Protein AF-A0A523UDJ1-F1 (afdb_monomer_lite)

Structure (mmCIF, N/CA/C/O backbone):
data_AF-A0A523UDJ1-F1
#
_entry.id   AF-A0A523UDJ1-F1
#
loop_
_atom_site.group_PDB
_atom_site.id
_atom_site.type_symbol
_atom_site.label_atom_id
_atom_site.label_alt_id
_atom_site.label_comp_id
_atom_site.label_asym_id
_atom_site.label_entity_id
_atom_site.label_seq_id
_atom_site.pdbx_PDB_ins_code
_atom_site.Cartn_x
_atom_site.Cartn_y
_atom_site.Cartn_z
_atom_site.occupancy
_atom_site.B_iso_or_equiv
_atom_site.auth_seq_id
_atom_site.auth_comp_id
_atom_site.auth_asym_id
_atom_site.auth_atom_id
_atom_site.pdbx_PDB_model_num
ATOM 1 N N . MET A 1 1 ? -15.756 -45.223 -28.160 1.00 50.38 1 MET A N 1
ATOM 2 C CA . MET A 1 1 ? -14.890 -44.182 -27.563 1.00 50.38 1 MET A CA 1
ATOM 3 C C . MET A 1 1 ? -14.590 -43.172 -28.661 1.00 50.38 1 MET A C 1
ATOM 5 O O . MET A 1 1 ? -13.762 -43.447 -29.519 1.00 50.38 1 MET A O 1
ATOM 9 N N . ASN A 1 2 ? -15.413 -42.123 -28.740 1.00 40.81 2 ASN A N 1
ATOM 10 C CA . ASN A 1 2 ? -15.597 -41.301 -29.941 1.00 40.81 2 ASN A CA 1
ATOM 11 C C . ASN A 1 2 ? -14.700 -40.053 -29.910 1.00 40.81 2 ASN A C 1
ATOM 13 O O . ASN A 1 2 ? -14.498 -39.463 -28.846 1.00 40.81 2 ASN A O 1
ATOM 17 N N . ARG A 1 3 ? -14.141 -39.663 -31.064 1.00 55.62 3 ARG A N 1
ATOM 18 C CA . ARG A 1 3 ? -13.168 -38.554 -31.199 1.00 55.62 3 ARG A CA 1
ATOM 19 C C . ARG A 1 3 ? -13.739 -37.195 -30.771 1.00 55.62 3 ARG A C 1
ATOM 21 O O . ARG A 1 3 ? -13.001 -36.312 -30.356 1.00 55.62 3 ARG A O 1
ATOM 28 N N . ASP A 1 4 ? -15.052 -37.076 -30.786 1.00 57.84 4 ASP A N 1
ATOM 29 C CA . ASP A 1 4 ? -15.882 -35.959 -30.340 1.00 57.84 4 ASP A CA 1
ATOM 30 C C . ASP A 1 4 ? -15.853 -35.758 -28.811 1.00 57.84 4 ASP A C 1
ATOM 32 O O . ASP A 1 4 ? -15.901 -34.623 -28.341 1.00 57.84 4 ASP A O 1
ATOM 36 N N . MET A 1 5 ? -15.620 -36.817 -28.026 1.00 54.72 5 MET A N 1
ATOM 37 C CA . MET A 1 5 ? -15.400 -36.703 -26.576 1.00 54.72 5 MET A CA 1
ATOM 38 C C . MET A 1 5 ? -13.991 -36.179 -26.247 1.00 54.72 5 MET A C 1
ATOM 40 O O . MET A 1 5 ? -13.791 -35.488 -25.250 1.00 54.72 5 MET A O 1
ATOM 44 N N . VAL A 1 6 ? -13.013 -36.471 -27.113 1.00 56.53 6 VAL A N 1
ATOM 45 C CA . VAL A 1 6 ? -11.637 -35.957 -26.995 1.00 56.53 6 VAL A CA 1
ATOM 46 C C . VAL A 1 6 ? -11.574 -34.486 -27.423 1.00 56.53 6 VAL A C 1
ATOM 48 O O . VAL A 1 6 ? -10.877 -33.697 -26.793 1.00 56.53 6 VAL A O 1
ATOM 51 N N . LEU A 1 7 ? -12.355 -34.090 -28.434 1.00 54.72 7 LEU A N 1
ATOM 52 C CA . LEU A 1 7 ? -12.451 -32.698 -28.888 1.00 54.72 7 LEU A CA 1
ATOM 53 C C . LEU A 1 7 ? -13.121 -31.789 -27.840 1.00 54.72 7 LEU A C 1
ATOM 55 O O . LEU A 1 7 ? -12.592 -30.716 -27.557 1.00 54.72 7 LEU A O 1
ATOM 59 N N . GLY A 1 8 ? -14.185 -32.251 -27.170 1.00 53.84 8 GLY A N 1
ATOM 60 C CA . GLY A 1 8 ? -14.832 -31.495 -26.086 1.00 53.84 8 GLY A CA 1
ATOM 61 C C . GLY A 1 8 ? -13.962 -31.315 -24.830 1.00 53.84 8 GLY A C 1
ATOM 62 O O . GLY A 1 8 ? -14.025 -30.279 -24.168 1.00 53.84 8 GLY A O 1
ATOM 63 N N . ALA A 1 9 ? -13.087 -32.280 -24.523 1.00 53.69 9 ALA A N 1
ATOM 64 C CA . ALA A 1 9 ? -12.154 -32.188 -23.395 1.00 53.69 9 ALA A CA 1
ATOM 65 C C . ALA A 1 9 ? -10.977 -31.224 -23.657 1.00 53.69 9 ALA A C 1
ATOM 67 O O . ALA A 1 9 ? -10.463 -30.605 -22.723 1.00 53.69 9 ALA A O 1
ATOM 68 N N . ILE A 1 10 ? -10.573 -31.053 -24.922 1.00 49.75 10 ILE A N 1
ATOM 69 C CA . ILE A 1 10 ? -9.529 -30.093 -25.322 1.00 49.75 10 ILE A CA 1
ATOM 70 C C . ILE A 1 10 ? -10.072 -28.650 -25.318 1.00 49.75 10 ILE A C 1
ATOM 72 O O . ILE A 1 10 ? -9.315 -27.705 -25.088 1.00 49.75 10 ILE A O 1
ATOM 76 N N . GLU A 1 11 ? -11.382 -28.464 -25.493 1.00 55.44 11 GLU A N 1
ATOM 77 C CA . GLU A 1 11 ? -12.009 -27.139 -25.566 1.00 55.44 11 GLU A CA 1
ATOM 78 C C . GLU A 1 11 ? -12.268 -26.513 -24.182 1.00 55.44 11 GLU A C 1
ATOM 80 O O . GLU A 1 11 ? -12.042 -25.318 -23.987 1.00 55.44 11 GLU A O 1
ATOM 85 N N . HIS A 1 12 ? -12.599 -27.321 -23.167 1.00 47.41 12 HIS A N 1
ATOM 86 C CA . HIS A 1 12 ? -12.853 -26.832 -21.802 1.00 47.41 12 HIS A CA 1
ATOM 87 C C . HIS A 1 12 ? -11.565 -26.440 -21.031 1.00 47.41 12 HIS A C 1
ATOM 89 O O . HIS A 1 12 ? -11.627 -25.739 -20.017 1.00 47.41 12 HIS A O 1
ATOM 95 N N . SER A 1 13 ? -10.379 -26.847 -21.508 1.00 50.31 13 SER A N 1
ATOM 96 C CA . SER A 1 13 ? -9.079 -26.516 -20.891 1.00 50.31 13 SER A CA 1
ATOM 97 C C . SER A 1 13 ? -8.329 -25.360 -21.575 1.00 50.31 13 SER A C 1
ATOM 99 O O . SER A 1 13 ? -7.255 -24.960 -21.125 1.00 50.31 13 SER A O 1
ATOM 101 N N . ARG A 1 14 ? -8.897 -24.712 -22.604 1.00 46.03 14 ARG A N 1
ATOM 102 C CA . ARG A 1 14 ? -8.384 -23.410 -23.075 1.00 46.03 14 ARG A CA 1
ATOM 103 C C . ARG A 1 14 ? -8.972 -22.281 -22.240 1.00 46.03 14 ARG A C 1
ATOM 105 O O . ARG A 1 14 ? -9.750 -21.450 -22.704 1.00 46.03 14 ARG A O 1
ATOM 112 N N . GLY A 1 15 ? -8.566 -22.270 -20.972 1.00 46.69 15 GLY A N 1
ATOM 113 C CA . GLY A 1 15 ? -8.800 -21.178 -20.044 1.00 46.69 15 GLY A CA 1
ATOM 114 C C . GLY A 1 15 ? -8.501 -19.838 -20.710 1.00 46.69 15 GLY A C 1
ATOM 115 O O . GLY A 1 15 ? -7.394 -19.612 -21.195 1.00 46.69 15 GLY A O 1
ATOM 116 N N . LYS A 1 16 ? -9.541 -18.997 -20.756 1.00 42.59 16 LYS A N 1
ATOM 117 C CA . LYS A 1 16 ? -9.554 -17.558 -21.052 1.00 42.59 16 LYS A CA 1
ATOM 118 C C . LYS A 1 16 ? -8.147 -16.992 -21.232 1.00 42.59 16 LYS A C 1
ATOM 120 O O . LYS A 1 16 ? -7.433 -16.746 -20.258 1.00 42.59 16 LYS A O 1
ATOM 125 N N . SER A 1 17 ? -7.768 -16.844 -22.497 1.00 44.66 17 SER A N 1
ATOM 126 C CA . SER A 1 17 ? -6.455 -16.371 -22.910 1.00 44.66 17 SER A CA 1
ATOM 127 C C . SER A 1 17 ? -6.075 -15.093 -22.160 1.00 44.66 17 SER A C 1
ATOM 129 O O . SER A 1 17 ? -6.897 -14.202 -21.931 1.00 44.66 17 SER A O 1
ATOM 131 N N . THR A 1 18 ? -4.799 -14.994 -21.800 1.00 45.44 18 THR A N 1
ATOM 132 C CA . THR A 1 18 ? -4.155 -13.823 -21.190 1.00 45.44 18 THR A CA 1
ATOM 133 C C . THR A 1 18 ? -4.549 -12.503 -21.873 1.00 45.44 18 THR A C 1
ATOM 135 O O . THR A 1 18 ? -4.604 -11.469 -21.216 1.00 45.44 18 THR A O 1
ATOM 138 N N . LEU A 1 19 ? -4.901 -12.557 -23.163 1.00 44.62 19 LEU A N 1
ATOM 139 C CA . LEU A 1 19 ? -5.376 -11.448 -23.990 1.00 44.62 19 LEU A CA 1
ATOM 140 C C . LEU A 1 19 ? -6.731 -10.868 -23.552 1.00 44.62 19 LEU A C 1
ATOM 142 O O . LEU A 1 19 ? -6.893 -9.651 -23.555 1.00 44.62 19 LEU A O 1
ATOM 146 N N . GLN A 1 20 ? -7.695 -11.693 -23.130 1.00 52.69 20 GLN A N 1
ATOM 147 C CA . GLN A 1 20 ? -9.034 -11.199 -22.777 1.00 52.69 20 GLN A CA 1
ATOM 148 C C . GLN A 1 20 ? -9.026 -10.452 -21.433 1.00 52.69 20 GLN A C 1
ATOM 150 O O . GLN A 1 20 ? -9.640 -9.398 -21.300 1.00 52.69 20 GLN A O 1
ATOM 155 N N . ARG A 1 21 ? -8.235 -10.930 -20.461 1.00 52.22 21 ARG A N 1
ATOM 156 C CA . ARG A 1 21 ? -8.000 -10.220 -19.187 1.00 52.22 21 ARG A CA 1
ATOM 157 C C . ARG A 1 21 ? -7.158 -8.950 -19.359 1.00 52.22 21 ARG A C 1
ATOM 159 O O . ARG A 1 21 ? -7.283 -8.030 -18.556 1.00 52.22 21 ARG A O 1
ATOM 166 N N . PHE A 1 22 ? -6.316 -8.898 -20.393 1.00 45.31 22 PHE A N 1
ATOM 167 C CA . PHE A 1 22 ? -5.505 -7.726 -20.729 1.00 45.31 22 PHE A CA 1
ATOM 168 C C . PHE A 1 22 ? -6.356 -6.569 -21.275 1.00 45.31 22 PHE A C 1
ATOM 170 O O . PHE A 1 22 ? -6.101 -5.419 -20.928 1.00 45.31 22 PHE A O 1
ATOM 177 N N . MET A 1 23 ? -7.399 -6.874 -22.058 1.00 53.25 23 MET A N 1
ATOM 178 C CA . MET A 1 23 ? -8.323 -5.875 -22.621 1.00 53.25 23 MET A CA 1
ATOM 179 C C . MET A 1 23 ? -9.212 -5.198 -21.570 1.00 53.25 23 MET A C 1
ATOM 181 O O . MET A 1 23 ? -9.482 -4.008 -21.683 1.00 53.25 23 MET A O 1
ATOM 185 N N . GLU A 1 24 ? -9.645 -5.910 -20.527 1.00 48.00 24 GLU A N 1
ATOM 186 C CA . GLU A 1 24 ? -10.568 -5.333 -19.535 1.00 48.00 24 GLU A CA 1
ATOM 187 C C . GLU A 1 24 ? -9.871 -4.470 -18.473 1.00 48.00 24 GLU A C 1
ATOM 189 O O . GLU A 1 24 ? -10.494 -3.597 -17.872 1.00 48.00 24 GLU A O 1
ATOM 194 N N . SER A 1 25 ? -8.581 -4.695 -18.200 1.00 44.97 25 SER A N 1
ATOM 195 C CA . SER A 1 25 ? -7.822 -3.861 -17.256 1.00 44.97 25 SER A CA 1
ATOM 196 C C . SER A 1 25 ? -6.304 -4.082 -17.368 1.00 44.97 25 SER A C 1
ATOM 198 O O . SER A 1 25 ? -5.732 -4.821 -16.556 1.00 44.97 25 SER A O 1
ATOM 200 N N . PRO A 1 26 ? -5.598 -3.402 -18.296 1.00 37.97 26 PRO A N 1
ATOM 201 C CA . PRO A 1 26 ? -4.146 -3.566 -18.457 1.00 37.97 26 PRO A CA 1
ATOM 202 C C . PRO A 1 26 ? -3.386 -3.281 -17.148 1.00 37.97 26 PRO A C 1
ATOM 204 O O . PRO A 1 26 ? -2.399 -3.937 -16.824 1.00 37.97 26 PRO A O 1
ATOM 207 N N . LEU A 1 27 ? -3.919 -2.378 -16.320 1.00 43.75 27 LEU A N 1
ATOM 208 C CA . LEU A 1 27 ? -3.339 -1.954 -15.045 1.00 43.75 27 LEU A CA 1
ATOM 209 C C . LEU A 1 27 ? -3.367 -3.024 -13.936 1.00 43.75 27 LEU A C 1
ATOM 211 O O . LEU A 1 27 ? -2.507 -3.002 -13.058 1.00 43.75 27 LEU A O 1
ATOM 215 N N . ARG A 1 28 ? -4.323 -3.968 -13.937 1.00 47.44 28 ARG A N 1
ATOM 216 C CA . ARG A 1 28 ? -4.393 -5.015 -12.891 1.00 47.44 28 ARG A CA 1
ATOM 217 C C . ARG A 1 28 ? -3.426 -6.163 -13.161 1.00 47.44 28 ARG A C 1
ATOM 219 O O . ARG A 1 28 ? -2.853 -6.705 -12.223 1.00 47.44 28 ARG A O 1
ATOM 226 N N . VAL A 1 29 ? -3.213 -6.487 -14.435 1.00 47.50 29 VAL A N 1
ATOM 227 C CA . VAL A 1 29 ? -2.317 -7.565 -14.880 1.00 47.50 29 VAL A CA 1
ATOM 228 C C . VAL A 1 29 ? -0.845 -7.201 -14.648 1.00 47.50 29 VAL A C 1
ATOM 230 O O . VAL A 1 29 ? -0.055 -8.053 -14.244 1.00 47.50 29 VAL A O 1
ATOM 233 N N . ILE A 1 30 ? -0.500 -5.923 -14.825 1.00 51.50 30 ILE A N 1
ATOM 234 C CA . ILE A 1 30 ? 0.827 -5.360 -14.530 1.00 51.50 30 ILE A CA 1
ATOM 235 C C . ILE A 1 30 ? 1.168 -5.463 -13.030 1.00 51.50 30 ILE A C 1
ATOM 237 O O . ILE A 1 30 ? 2.311 -5.734 -12.674 1.00 51.50 30 ILE A O 1
ATOM 241 N N . ARG A 1 31 ? 0.169 -5.311 -12.151 1.00 53.25 31 ARG A N 1
ATOM 242 C CA . ARG A 1 31 ? 0.327 -5.286 -10.687 1.00 53.25 31 ARG A CA 1
ATOM 243 C C . ARG A 1 31 ? 0.592 -6.656 -10.050 1.00 53.25 31 ARG A C 1
ATOM 245 O O . ARG A 1 31 ? 1.169 -6.728 -8.974 1.00 53.25 31 ARG A O 1
ATOM 252 N N . GLU A 1 32 ? 0.146 -7.741 -10.676 1.00 55.97 32 GLU A N 1
ATOM 253 C CA . GLU A 1 32 ? 0.115 -9.071 -10.043 1.00 55.97 32 GLU A CA 1
ATOM 254 C C . GLU A 1 32 ? 1.250 -9.993 -10.522 1.00 55.97 32 GLU A C 1
ATOM 256 O O . GLU A 1 32 ? 1.571 -10.992 -9.879 1.00 55.97 32 GLU A O 1
ATOM 261 N N . LYS A 1 33 ? 1.884 -9.671 -11.658 1.00 56.31 33 LYS A N 1
ATOM 262 C CA . LYS A 1 33 ? 2.842 -10.555 -12.334 1.00 56.31 33 LYS A CA 1
ATOM 263 C C . LYS A 1 33 ? 4.075 -9.786 -12.810 1.00 56.31 33 LYS A C 1
ATOM 265 O O . LYS A 1 33 ? 4.115 -9.272 -13.924 1.00 56.31 33 LYS A O 1
ATOM 270 N N . ARG A 1 34 ? 5.132 -9.812 -11.989 1.00 54.50 34 ARG A N 1
ATOM 271 C CA . ARG A 1 34 ? 6.463 -9.228 -12.271 1.00 54.50 34 ARG A CA 1
ATOM 272 C C . ARG A 1 34 ? 7.052 -9.660 -13.629 1.00 54.50 34 ARG A C 1
ATOM 274 O O . ARG A 1 34 ? 7.784 -8.900 -14.251 1.00 54.50 34 ARG A O 1
ATOM 281 N N . TYR A 1 35 ? 6.677 -10.845 -14.132 1.00 57.25 35 TYR A N 1
ATOM 282 C CA . TYR A 1 35 ? 7.098 -11.344 -15.451 1.00 57.25 35 TYR A CA 1
ATOM 283 C C . TYR A 1 35 ? 6.441 -10.614 -16.638 1.00 57.25 35 TYR A C 1
ATOM 285 O O . TYR A 1 35 ? 7.039 -10.529 -17.705 1.00 57.25 35 TYR A O 1
ATOM 293 N N . LEU A 1 36 ? 5.224 -10.082 -16.477 1.00 57.56 36 LEU A N 1
ATOM 294 C CA . LEU A 1 36 ? 4.497 -9.369 -17.535 1.00 57.56 36 LEU A CA 1
ATOM 295 C C . LEU A 1 36 ? 5.043 -7.955 -17.743 1.00 57.56 36 LEU A C 1
ATOM 297 O O . LEU A 1 36 ? 5.138 -7.510 -18.882 1.00 57.56 36 LEU A O 1
ATOM 301 N N . LEU A 1 37 ? 5.472 -7.294 -16.662 1.00 61.69 37 LEU A N 1
ATOM 302 C CA . LEU A 1 37 ? 6.233 -6.041 -16.722 1.00 61.69 37 LEU A CA 1
ATOM 303 C C . LEU A 1 37 ? 7.498 -6.203 -17.569 1.00 61.69 37 LEU A C 1
ATOM 305 O O . LEU A 1 37 ? 7.771 -5.371 -18.432 1.00 61.69 37 LEU A O 1
ATOM 309 N N . TYR A 1 38 ? 8.210 -7.314 -17.369 1.00 65.06 38 TYR A N 1
ATOM 310 C CA . TYR A 1 38 ? 9.408 -7.656 -18.135 1.00 65.06 38 TYR A CA 1
ATOM 311 C C . TYR A 1 38 ? 9.104 -7.945 -19.612 1.00 65.06 38 TYR A C 1
ATOM 313 O O . TYR A 1 38 ? 9.882 -7.591 -20.489 1.00 65.06 38 TYR A O 1
ATOM 321 N N . LEU A 1 39 ? 7.957 -8.566 -19.905 1.00 62.22 39 LEU A N 1
ATOM 322 C CA . LEU A 1 39 ? 7.533 -8.892 -21.270 1.00 62.22 39 LEU A CA 1
ATOM 323 C C . LEU A 1 39 ? 7.139 -7.633 -22.059 1.00 62.22 39 LEU A C 1
ATOM 325 O O . LEU A 1 39 ? 7.528 -7.485 -23.215 1.00 62.22 39 LEU A O 1
ATOM 329 N N . ILE A 1 40 ? 6.424 -6.698 -21.423 1.00 67.25 40 ILE A N 1
ATOM 330 C CA . ILE A 1 40 ? 6.021 -5.426 -22.040 1.00 67.25 40 ILE A CA 1
ATOM 331 C C . ILE A 1 40 ? 7.245 -4.529 -22.255 1.00 67.25 40 ILE A C 1
ATOM 333 O O . ILE A 1 40 ? 7.426 -4.018 -23.365 1.00 67.25 40 ILE A O 1
ATOM 337 N N . SER A 1 41 ? 8.122 -4.391 -21.249 1.00 64.44 41 SER A N 1
ATOM 338 C CA . SER A 1 41 ? 9.356 -3.612 -21.405 1.00 64.44 41 SER A CA 1
ATOM 339 C C . SER A 1 41 ? 10.254 -4.208 -22.491 1.00 64.44 41 SER A C 1
ATOM 341 O O . SER A 1 41 ? 10.743 -3.459 -23.336 1.00 64.44 41 SER A O 1
ATOM 343 N N . ALA A 1 42 ? 10.376 -5.540 -22.562 1.00 68.62 42 ALA A N 1
ATOM 344 C CA . ALA A 1 42 ? 11.122 -6.231 -23.611 1.00 68.62 42 ALA A CA 1
ATOM 345 C C . ALA A 1 42 ? 10.544 -5.973 -25.011 1.00 68.62 42 ALA A C 1
ATOM 347 O O . ALA A 1 42 ? 11.301 -5.674 -25.932 1.00 68.62 42 ALA A O 1
ATOM 348 N N . THR A 1 43 ? 9.216 -6.008 -25.188 1.00 68.06 43 THR A N 1
ATOM 349 C CA . THR A 1 43 ? 8.600 -5.680 -26.489 1.00 68.06 43 THR A CA 1
ATOM 350 C C . THR A 1 43 ? 8.803 -4.217 -26.885 1.00 68.06 43 THR A C 1
ATOM 352 O O . THR A 1 43 ? 9.125 -3.945 -28.042 1.00 68.06 43 THR A O 1
ATOM 355 N N . SER A 1 44 ? 8.704 -3.275 -25.938 1.00 70.12 44 SER A N 1
ATOM 356 C CA . SER A 1 44 ? 8.988 -1.860 -26.214 1.00 70.12 44 SER A CA 1
ATOM 357 C C . SER A 1 44 ? 10.467 -1.605 -26.512 1.00 70.12 44 SER A C 1
ATOM 359 O O . SER A 1 44 ? 10.785 -0.842 -27.421 1.00 70.12 44 SER A O 1
ATOM 361 N N . ALA A 1 45 ? 11.376 -2.291 -25.812 1.00 67.69 45 ALA A N 1
ATOM 362 C CA . ALA A 1 45 ? 12.812 -2.192 -26.041 1.00 67.69 45 ALA A CA 1
ATOM 363 C C . ALA A 1 45 ? 13.186 -2.756 -27.417 1.00 67.69 45 ALA A C 1
ATOM 365 O O . ALA A 1 45 ? 13.978 -2.148 -28.133 1.00 67.69 45 ALA A O 1
ATOM 366 N N . MET A 1 46 ? 12.561 -3.865 -27.824 1.00 70.69 46 MET A N 1
ATOM 367 C CA . MET A 1 46 ? 12.786 -4.482 -29.131 1.00 70.69 46 MET A CA 1
ATOM 368 C C . MET A 1 46 ? 12.262 -3.609 -30.282 1.00 70.69 46 MET A C 1
ATOM 370 O O . MET A 1 46 ? 12.934 -3.482 -31.305 1.00 70.69 46 MET A O 1
ATOM 374 N N . ALA A 1 47 ? 11.124 -2.931 -30.100 1.00 73.69 47 ALA A N 1
ATOM 375 C CA . ALA A 1 47 ? 10.609 -1.961 -31.069 1.00 73.69 47 ALA A CA 1
ATOM 376 C C . ALA A 1 47 ? 11.510 -0.715 -31.184 1.00 73.69 47 ALA A C 1
ATOM 378 O O . ALA A 1 47 ? 11.859 -0.308 -32.292 1.00 73.69 47 ALA A O 1
ATOM 379 N N . CYS A 1 48 ? 11.954 -0.144 -30.058 1.00 69.44 48 CYS A N 1
ATOM 380 C CA . CYS A 1 48 ? 12.896 0.982 -30.058 1.00 69.44 48 CYS A CA 1
ATOM 381 C C . CYS A 1 48 ? 14.254 0.614 -30.675 1.00 69.44 48 CYS A C 1
ATOM 383 O O . CYS A 1 48 ? 14.825 1.427 -31.400 1.00 69.44 48 CYS A O 1
ATOM 385 N N . ALA A 1 49 ? 14.755 -0.603 -30.438 1.00 68.00 49 ALA A N 1
ATOM 386 C CA . ALA A 1 49 ? 15.988 -1.100 -31.046 1.00 68.00 49 ALA A CA 1
ATOM 387 C C . ALA A 1 49 ? 15.872 -1.205 -32.575 1.00 68.00 49 ALA A C 1
ATOM 389 O O . ALA A 1 49 ? 16.780 -0.783 -33.288 1.00 68.00 49 ALA A O 1
ATOM 390 N N . ALA A 1 50 ? 14.743 -1.713 -33.082 1.00 72.00 50 ALA A N 1
ATOM 391 C CA . ALA A 1 50 ? 14.482 -1.806 -34.517 1.00 72.00 50 ALA A CA 1
ATOM 392 C C . ALA A 1 50 ? 14.411 -0.418 -35.178 1.00 72.00 50 ALA A C 1
ATOM 394 O O . ALA A 1 50 ? 14.991 -0.212 -36.241 1.00 72.00 50 ALA A O 1
ATOM 395 N N . VAL A 1 51 ? 13.767 0.556 -34.526 1.00 74.19 51 VAL A N 1
ATOM 396 C CA . VAL A 1 51 ? 13.704 1.946 -35.010 1.00 74.19 51 VAL A CA 1
ATOM 397 C C . VAL A 1 51 ? 15.089 2.602 -35.006 1.00 74.19 51 VAL A C 1
ATOM 399 O O . VAL A 1 51 ? 15.463 3.244 -35.983 1.00 74.19 51 VAL A O 1
ATOM 402 N N . ALA A 1 52 ? 15.887 2.398 -33.953 1.00 67.62 52 ALA A N 1
ATOM 403 C CA . ALA A 1 52 ? 17.257 2.906 -33.884 1.00 67.62 52 ALA A CA 1
ATOM 404 C C . ALA A 1 52 ? 18.155 2.293 -34.975 1.00 67.62 52 ALA A C 1
ATOM 406 O O . ALA A 1 52 ? 18.931 3.006 -35.606 1.00 67.62 52 ALA A O 1
ATOM 407 N N . PHE A 1 53 ? 17.999 0.996 -35.257 1.00 66.81 53 PHE A N 1
ATOM 408 C CA . PHE A 1 53 ? 18.693 0.325 -36.358 1.00 66.81 53 PHE A CA 1
ATOM 409 C C . PHE A 1 53 ? 18.330 0.930 -37.726 1.00 66.81 53 PHE A C 1
ATOM 411 O O . PHE A 1 53 ? 19.217 1.154 -38.547 1.00 66.81 53 PHE A O 1
ATOM 418 N N . TYR A 1 54 ? 17.057 1.285 -37.946 1.00 71.69 54 TYR A N 1
ATOM 419 C CA . TYR A 1 54 ? 16.598 1.968 -39.166 1.00 71.69 54 TYR A CA 1
ATOM 420 C C . TYR A 1 54 ? 17.152 3.397 -39.332 1.00 71.69 54 TYR A C 1
ATOM 422 O O . TYR A 1 54 ? 17.266 3.875 -40.458 1.00 71.69 54 TYR A O 1
ATOM 430 N N . LEU A 1 55 ? 17.509 4.078 -38.237 1.00 73.31 55 LEU A N 1
ATOM 431 C CA . LEU A 1 55 ? 18.041 5.450 -38.232 1.00 73.31 55 LEU A CA 1
ATOM 432 C C . LEU A 1 55 ? 19.569 5.539 -38.428 1.00 73.31 55 LEU A C 1
ATOM 434 O O . LEU A 1 55 ? 20.097 6.645 -38.520 1.00 73.31 55 LEU A O 1
ATOM 438 N N . GLY A 1 56 ? 20.289 4.412 -38.502 1.00 68.12 56 GLY A N 1
ATOM 439 C CA . GLY A 1 56 ? 21.729 4.398 -38.806 1.00 68.12 56 GLY A CA 1
ATOM 440 C C . GLY A 1 56 ? 22.639 4.914 -37.682 1.00 68.12 56 GLY A C 1
ATOM 441 O O . GLY A 1 56 ? 23.760 5.350 -37.942 1.00 68.12 56 GLY A O 1
ATOM 442 N N . VAL A 1 57 ? 22.179 4.883 -36.427 1.00 71.56 57 VAL A N 1
ATOM 443 C CA . VAL A 1 57 ? 22.996 5.252 -35.257 1.00 71.56 57 VAL A CA 1
ATOM 444 C C . VAL A 1 57 ? 24.140 4.256 -35.042 1.00 71.56 57 VAL A C 1
ATOM 446 O O . VAL A 1 57 ? 23.988 3.056 -35.261 1.00 71.56 57 VAL A O 1
ATOM 449 N N . ALA A 1 58 ? 25.288 4.749 -34.564 1.00 73.56 58 ALA A N 1
ATOM 450 C CA . ALA A 1 58 ? 26.449 3.912 -34.272 1.00 73.56 58 ALA A CA 1
ATOM 451 C C . ALA A 1 58 ? 26.077 2.734 -33.338 1.00 73.56 58 ALA A C 1
ATOM 453 O O . ALA A 1 58 ? 25.399 2.954 -32.327 1.00 73.56 58 ALA A O 1
ATOM 454 N N . PRO A 1 59 ? 26.554 1.502 -33.612 1.00 67.94 59 PRO A N 1
ATOM 455 C CA . PRO A 1 59 ? 26.121 0.297 -32.897 1.00 67.94 59 PRO A CA 1
ATOM 456 C C . PRO A 1 59 ? 26.395 0.347 -31.384 1.00 67.94 59 PRO A C 1
ATOM 458 O O . PRO A 1 59 ? 25.633 -0.220 -30.602 1.00 67.94 59 PRO A O 1
ATOM 461 N N . ALA A 1 60 ? 27.418 1.092 -30.951 1.00 68.00 60 ALA A N 1
ATOM 462 C CA . ALA A 1 60 ? 27.712 1.314 -29.534 1.00 68.00 60 ALA A CA 1
ATOM 463 C C . ALA A 1 60 ? 26.610 2.111 -28.800 1.00 68.00 60 ALA A C 1
ATOM 465 O O . ALA A 1 60 ? 26.263 1.786 -27.665 1.00 68.00 60 ALA A O 1
ATOM 466 N N . ASN A 1 61 ? 26.006 3.110 -29.453 1.00 68.44 61 ASN A N 1
ATOM 467 C CA . ASN A 1 61 ? 24.961 3.945 -28.849 1.00 68.44 61 ASN A CA 1
ATOM 468 C C . ASN A 1 61 ? 23.619 3.203 -28.765 1.00 68.44 61 ASN A C 1
ATOM 470 O O . ASN A 1 61 ? 22.851 3.420 -27.827 1.00 68.44 61 ASN A O 1
ATOM 474 N N . ILE A 1 62 ? 23.357 2.290 -29.706 1.00 68.88 62 ILE A N 1
ATOM 475 C CA . ILE A 1 62 ? 22.164 1.432 -29.697 1.00 68.88 62 ILE A CA 1
ATOM 476 C C . ILE A 1 62 ? 22.187 0.510 -28.470 1.00 68.88 62 ILE A C 1
ATOM 478 O O . ILE A 1 62 ? 21.182 0.403 -27.769 1.00 68.88 62 ILE A O 1
ATOM 482 N N . GLY A 1 63 ? 23.339 -0.098 -28.163 1.00 66.44 63 GLY A N 1
ATOM 483 C CA . GLY A 1 63 ? 23.484 -0.978 -26.999 1.00 66.44 63 GLY A CA 1
ATOM 484 C C . GLY A 1 63 ? 23.166 -0.277 -25.673 1.00 66.44 63 GLY A C 1
ATOM 485 O O . GLY A 1 63 ? 22.418 -0.810 -24.854 1.00 66.44 63 GLY A O 1
ATOM 486 N N . ILE A 1 64 ? 23.666 0.950 -25.490 1.00 69.81 64 ILE A N 1
ATOM 487 C CA . ILE A 1 64 ? 23.428 1.748 -24.275 1.00 69.81 64 ILE A CA 1
ATOM 488 C C . ILE A 1 64 ? 21.951 2.149 -24.158 1.00 69.81 64 ILE A C 1
ATOM 490 O O . ILE A 1 64 ? 21.360 2.026 -23.084 1.00 69.81 64 ILE A O 1
ATOM 494 N N . LEU A 1 65 ? 21.329 2.582 -25.260 1.00 66.12 65 LEU A N 1
ATOM 495 C CA . LEU A 1 65 ? 19.917 2.970 -25.267 1.00 66.12 65 LEU A CA 1
ATOM 496 C C . LEU A 1 65 ? 18.999 1.793 -24.932 1.00 66.12 65 LEU A C 1
ATOM 498 O O . LEU A 1 65 ? 18.123 1.941 -24.086 1.00 66.12 65 LEU A O 1
ATOM 502 N N . VAL A 1 66 ? 19.222 0.618 -25.529 1.00 67.44 66 VAL A N 1
ATOM 503 C CA . VAL A 1 66 ? 18.420 -0.590 -25.261 1.00 67.44 66 VAL A CA 1
ATOM 504 C C . VAL A 1 66 ? 18.550 -1.035 -23.806 1.00 67.44 66 VAL A C 1
ATOM 506 O O . VAL A 1 66 ? 17.552 -1.399 -23.179 1.00 67.44 66 VAL A O 1
ATOM 509 N N . PHE A 1 67 ? 19.756 -0.960 -23.243 1.00 68.19 67 PHE A N 1
ATOM 510 C CA . PHE A 1 67 ? 20.003 -1.304 -21.846 1.00 68.19 67 PHE A CA 1
ATOM 511 C C . PHE A 1 67 ? 19.238 -0.378 -20.885 1.00 68.19 67 PHE A C 1
ATOM 513 O O . PHE A 1 67 ? 18.523 -0.852 -19.999 1.00 68.19 67 PHE A O 1
ATOM 520 N N . ILE A 1 68 ? 19.303 0.939 -21.109 1.00 67.81 68 ILE A N 1
ATOM 521 C CA . ILE A 1 68 ? 18.578 1.938 -20.309 1.00 67.81 68 ILE A CA 1
ATOM 522 C C . ILE A 1 68 ? 17.060 1.749 -20.443 1.00 67.81 68 ILE A C 1
ATOM 524 O O . ILE A 1 68 ? 16.354 1.712 -19.434 1.00 67.81 68 ILE A O 1
ATOM 528 N N . LEU A 1 69 ? 16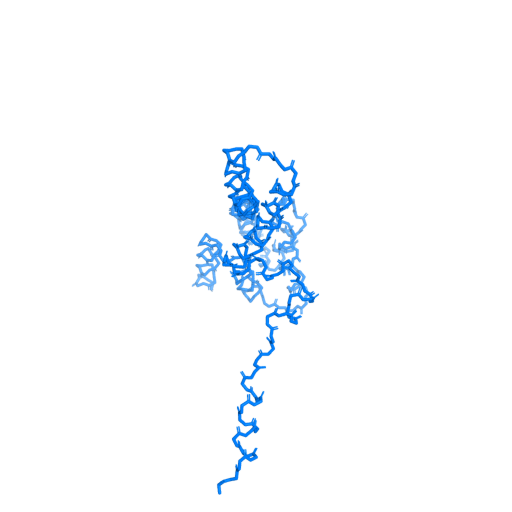.548 1.570 -21.665 1.00 66.06 69 LEU A N 1
ATOM 529 C CA . LEU A 1 69 ? 15.109 1.431 -21.920 1.00 66.06 69 LEU A CA 1
ATOM 530 C C . LEU A 1 69 ? 14.520 0.131 -21.357 1.00 66.06 69 LEU A C 1
ATOM 532 O O . LEU A 1 69 ? 13.335 0.084 -21.042 1.00 66.06 69 LEU A O 1
ATOM 536 N N . THR A 1 70 ? 15.334 -0.913 -21.204 1.00 65.38 70 THR A N 1
ATOM 537 C CA . THR A 1 70 ? 14.893 -2.188 -20.621 1.00 65.38 70 THR A CA 1
ATOM 538 C C . THR A 1 70 ? 14.801 -2.114 -19.095 1.00 65.38 70 THR A C 1
ATOM 540 O O . THR A 1 70 ? 13.904 -2.713 -18.505 1.00 65.38 70 THR A O 1
ATOM 543 N N . ILE A 1 71 ? 15.702 -1.369 -18.444 1.00 65.00 71 ILE A N 1
ATOM 544 C CA . ILE A 1 71 ? 15.849 -1.366 -16.978 1.00 65.00 71 ILE A CA 1
ATOM 545 C C . ILE A 1 71 ? 15.043 -0.248 -16.309 1.00 65.00 71 ILE A C 1
ATOM 547 O O . ILE A 1 71 ? 14.449 -0.464 -15.247 1.00 65.00 71 ILE A O 1
ATOM 551 N N . VAL A 1 72 ? 15.012 0.946 -16.910 1.00 67.31 72 VAL A N 1
ATOM 552 C CA . VAL A 1 72 ? 14.458 2.151 -16.272 1.00 67.31 72 VAL A CA 1
ATOM 553 C C . VAL A 1 72 ? 12.933 2.092 -16.089 1.00 67.31 72 VAL A C 1
ATOM 555 O O . VAL A 1 72 ? 12.486 2.309 -14.961 1.00 67.31 72 VAL A O 1
ATOM 558 N N . PRO A 1 73 ? 12.110 1.758 -17.105 1.00 66.56 73 PRO A N 1
ATOM 559 C CA . PRO A 1 73 ? 10.655 1.727 -16.946 1.00 66.56 73 PRO A CA 1
ATOM 560 C C . PRO A 1 73 ? 10.147 0.745 -15.871 1.00 66.56 73 PRO A C 1
ATOM 562 O O . PRO A 1 73 ? 9.348 1.170 -15.031 1.00 66.56 73 PRO A O 1
ATOM 565 N N . PRO A 1 74 ? 10.600 -0.530 -15.816 1.00 61.84 74 PRO A N 1
ATOM 566 C CA . PRO A 1 74 ? 10.135 -1.454 -14.783 1.00 61.84 74 PRO A CA 1
ATOM 567 C C . PRO A 1 74 ? 10.657 -1.082 -13.389 1.00 61.84 74 PRO A C 1
ATOM 569 O O . PRO A 1 74 ? 9.908 -1.195 -12.421 1.00 61.84 74 PRO A O 1
ATOM 572 N N . SER A 1 75 ? 11.889 -0.566 -13.278 1.00 60.59 75 SER A N 1
ATOM 573 C CA . SER A 1 75 ? 12.430 -0.107 -11.987 1.00 60.59 75 SER A CA 1
ATOM 574 C C . SER A 1 75 ? 11.656 1.082 -11.424 1.00 60.59 75 SER A C 1
ATOM 576 O O . SER A 1 75 ? 11.402 1.146 -10.223 1.00 60.59 75 SER A O 1
ATOM 578 N N . PHE A 1 76 ? 11.248 2.022 -12.279 1.00 61.47 76 PHE A N 1
ATOM 579 C CA . PHE A 1 76 ? 10.464 3.177 -11.851 1.00 61.47 76 PHE A CA 1
ATOM 580 C C . PHE A 1 76 ? 9.064 2.763 -11.384 1.00 61.47 76 PHE A C 1
ATOM 582 O O . PHE A 1 76 ? 8.592 3.245 -10.357 1.00 61.47 76 PHE A O 1
ATOM 589 N N . PHE A 1 77 ? 8.419 1.825 -12.081 1.00 60.38 77 PHE A N 1
ATOM 590 C CA . PHE A 1 77 ? 7.096 1.333 -11.697 1.00 60.38 77 PHE A CA 1
ATOM 591 C C . PHE A 1 77 ? 7.110 0.612 -10.335 1.00 60.38 77 PHE A C 1
ATOM 593 O O . PHE A 1 77 ? 6.326 0.967 -9.451 1.00 60.38 77 PHE A O 1
ATOM 600 N N . ASP A 1 78 ? 8.055 -0.313 -10.120 1.00 57.84 78 ASP A N 1
ATOM 601 C CA . ASP A 1 78 ? 8.233 -1.010 -8.831 1.00 57.84 78 ASP A CA 1
ATOM 602 C C . ASP A 1 78 ? 8.504 -0.012 -7.683 1.00 57.84 78 ASP A C 1
ATOM 604 O O . ASP A 1 78 ? 8.023 -0.183 -6.556 1.00 57.84 78 ASP A O 1
ATOM 608 N N . PHE A 1 79 ? 9.233 1.074 -7.963 1.00 57.94 79 PHE A N 1
ATOM 609 C CA . PHE A 1 79 ? 9.552 2.103 -6.974 1.00 57.94 79 PHE A CA 1
ATOM 610 C C . PHE A 1 79 ? 8.334 2.950 -6.566 1.00 57.94 79 PHE A C 1
ATOM 612 O O . PHE A 1 79 ? 8.202 3.317 -5.394 1.00 57.94 79 PHE A O 1
ATOM 619 N N . TYR A 1 80 ? 7.415 3.237 -7.494 1.00 61.00 80 TYR A N 1
ATOM 620 C CA . TYR A 1 80 ? 6.172 3.957 -7.187 1.00 61.00 80 TYR A CA 1
ATOM 621 C C . TYR A 1 80 ? 5.215 3.121 -6.338 1.00 61.00 80 TYR A C 1
ATOM 623 O O . TYR A 1 80 ? 4.660 3.635 -5.362 1.00 61.00 80 TYR A O 1
ATOM 631 N N . GLU A 1 81 ? 5.053 1.839 -6.671 1.00 62.66 81 GLU A N 1
ATOM 632 C CA . GLU A 1 81 ? 4.198 0.921 -5.910 1.00 62.66 81 GLU A CA 1
ATOM 633 C C . GLU A 1 81 ? 4.746 0.747 -4.483 1.00 62.66 81 GLU A C 1
ATOM 635 O O . GLU A 1 81 ? 4.015 0.914 -3.504 1.00 62.66 81 GLU A O 1
ATOM 640 N N . THR A 1 82 ? 6.063 0.539 -4.357 1.00 59.97 82 THR A N 1
ATOM 641 C CA . THR A 1 82 ? 6.742 0.413 -3.058 1.00 59.97 82 THR A CA 1
ATOM 642 C C . THR A 1 82 ? 6.568 1.674 -2.215 1.00 59.97 82 THR A C 1
ATOM 644 O O . THR A 1 82 ? 6.175 1.585 -1.055 1.00 59.97 82 THR A O 1
ATOM 647 N N . ARG A 1 83 ? 6.756 2.870 -2.794 1.00 61.94 83 ARG A N 1
ATOM 648 C CA . ARG A 1 83 ? 6.536 4.138 -2.074 1.00 61.94 83 ARG A CA 1
ATOM 649 C C . ARG A 1 83 ? 5.103 4.298 -1.580 1.00 61.94 83 ARG A C 1
ATOM 651 O O . ARG A 1 83 ? 4.898 4.854 -0.502 1.00 61.94 83 ARG A O 1
ATOM 658 N N . ARG A 1 84 ? 4.111 3.851 -2.352 1.00 67.94 84 ARG A N 1
ATOM 659 C CA . ARG A 1 84 ? 2.703 3.923 -1.946 1.00 67.94 84 ARG A CA 1
ATOM 660 C C . ARG A 1 84 ? 2.422 2.999 -0.762 1.00 67.94 84 ARG A C 1
ATOM 662 O O . ARG A 1 84 ? 1.759 3.421 0.180 1.00 67.94 84 ARG A O 1
ATOM 669 N N . ILE A 1 85 ? 2.956 1.780 -0.796 1.00 70.06 85 ILE A N 1
ATOM 670 C CA . ILE A 1 85 ? 2.801 0.789 0.275 1.00 70.06 85 ILE A CA 1
ATOM 671 C C . ILE A 1 85 ? 3.535 1.231 1.548 1.00 70.06 85 ILE A C 1
ATOM 673 O O . ILE A 1 85 ? 2.951 1.190 2.626 1.00 70.06 85 ILE A O 1
ATOM 677 N N . SER A 1 86 ? 4.759 1.752 1.441 1.00 68.88 86 SER A N 1
ATOM 678 C CA . SER A 1 86 ? 5.501 2.245 2.610 1.00 68.88 86 SER A CA 1
ATOM 679 C C . SER A 1 86 ? 4.817 3.434 3.292 1.00 68.88 86 SER A C 1
ATOM 681 O O . SER A 1 86 ? 4.866 3.552 4.512 1.00 68.88 86 SER A O 1
ATOM 683 N N . ARG A 1 87 ? 4.141 4.308 2.531 1.00 74.94 87 ARG A N 1
ATOM 684 C CA . ARG A 1 87 ? 3.336 5.398 3.114 1.00 74.94 87 ARG A CA 1
ATOM 685 C C . ARG A 1 87 ? 2.119 4.870 3.877 1.00 74.94 87 ARG A C 1
ATOM 687 O O . ARG A 1 87 ? 1.826 5.379 4.951 1.00 74.94 87 ARG A O 1
ATOM 694 N N . LEU A 1 88 ? 1.464 3.825 3.361 1.00 80.56 88 LEU A N 1
ATOM 695 C CA . LEU A 1 88 ? 0.366 3.143 4.057 1.00 80.56 88 LEU A CA 1
ATOM 696 C C . LEU A 1 88 ? 0.831 2.539 5.388 1.00 80.56 88 LEU A C 1
ATOM 698 O O . LEU A 1 88 ? 0.175 2.730 6.408 1.00 80.56 88 LEU A O 1
ATOM 702 N N . GLU A 1 89 ? 1.966 1.836 5.390 1.00 78.56 89 GLU A N 1
ATOM 703 C CA . GLU A 1 89 ? 2.521 1.229 6.608 1.00 78.56 89 GLU A CA 1
ATOM 704 C C . GLU A 1 89 ? 2.940 2.264 7.654 1.00 78.56 89 GLU A C 1
ATOM 706 O O . GLU A 1 89 ? 2.790 2.007 8.844 1.00 78.56 89 GLU A O 1
ATOM 711 N N . ALA A 1 90 ? 3.440 3.429 7.234 1.00 82.19 90 ALA A N 1
ATOM 712 C CA . ALA A 1 90 ? 3.851 4.488 8.154 1.00 82.19 90 ALA A CA 1
ATOM 713 C C . ALA A 1 90 ? 2.661 5.117 8.902 1.00 82.19 90 ALA A C 1
ATOM 715 O O . ALA A 1 90 ? 2.776 5.451 10.080 1.00 82.19 90 ALA A O 1
ATOM 716 N N . GLU A 1 91 ? 1.515 5.267 8.233 1.00 85.75 91 GLU A N 1
ATOM 717 C CA . GLU A 1 91 ? 0.313 5.903 8.796 1.00 85.75 91 GLU A CA 1
ATOM 718 C C . GLU A 1 91 ? -0.581 4.909 9.562 1.00 85.75 91 GLU A C 1
ATOM 720 O O . GLU A 1 91 ? -1.364 5.304 10.428 1.00 85.75 91 GLU A O 1
ATOM 725 N N . PHE A 1 92 ? -0.445 3.607 9.291 1.00 86.94 92 PHE A N 1
ATOM 726 C CA . PHE A 1 92 ? -1.293 2.560 9.866 1.00 86.94 92 PHE A CA 1
ATOM 727 C C . PHE A 1 92 ? -1.236 2.456 11.406 1.00 86.94 92 PHE A C 1
ATOM 729 O O . PHE A 1 92 ? -2.301 2.424 12.029 1.00 86.94 92 PHE A O 1
ATOM 736 N N . PRO A 1 93 ? -0.059 2.471 12.064 1.00 86.06 93 PRO A N 1
ATOM 737 C CA . PRO A 1 93 ? 0.021 2.461 13.524 1.00 86.06 93 PRO A CA 1
ATOM 738 C C . PRO A 1 93 ? -0.642 3.679 14.172 1.00 86.06 93 PRO A C 1
ATOM 740 O O . PRO A 1 93 ? -1.237 3.550 15.240 1.00 86.06 93 PRO A O 1
ATOM 743 N N . ALA A 1 94 ? -0.557 4.852 13.534 1.00 86.94 94 ALA A N 1
ATOM 744 C CA . ALA A 1 94 ? -1.180 6.071 14.040 1.00 86.94 94 ALA A CA 1
ATOM 745 C C . ALA A 1 94 ? -2.709 5.944 14.036 1.00 86.94 94 ALA A C 1
ATOM 747 O O . ALA A 1 94 ? -3.336 6.177 15.064 1.00 86.94 94 ALA A O 1
ATOM 748 N N . MET A 1 95 ? -3.291 5.463 12.934 1.00 88.06 95 MET A N 1
ATOM 749 C CA . MET A 1 95 ? -4.726 5.173 12.863 1.00 88.06 95 MET A CA 1
ATOM 750 C C . MET A 1 95 ? -5.149 4.136 13.917 1.00 88.06 95 MET A C 1
ATOM 752 O O . MET A 1 95 ? -6.117 4.363 14.637 1.00 88.06 95 MET A O 1
ATOM 756 N N . MET A 1 96 ? -4.429 3.015 14.056 1.00 87.81 96 MET A N 1
ATOM 757 C CA . MET A 1 96 ? -4.765 1.990 15.060 1.00 87.81 96 MET A CA 1
ATOM 758 C C . MET A 1 96 ? -4.684 2.528 16.493 1.00 87.81 96 MET A C 1
ATOM 760 O O . MET A 1 96 ? -5.507 2.168 17.338 1.00 87.81 96 MET A O 1
ATOM 764 N N . ARG A 1 97 ? -3.725 3.418 16.770 1.00 87.69 97 ARG A N 1
ATOM 765 C CA . ARG A 1 97 ? -3.628 4.112 18.055 1.00 87.69 97 ARG A CA 1
ATOM 766 C C . ARG A 1 97 ? -4.856 4.981 18.306 1.00 87.69 97 ARG A C 1
ATOM 768 O O . ARG A 1 97 ? -5.413 4.901 19.395 1.00 87.69 97 ARG A O 1
ATOM 775 N N . ASP A 1 98 ? -5.280 5.770 17.328 1.00 89.75 98 ASP A N 1
ATOM 776 C CA . ASP A 1 98 ? -6.412 6.685 17.485 1.00 89.75 98 ASP A CA 1
ATOM 777 C C . ASP A 1 98 ? -7.726 5.911 17.686 1.00 89.75 98 ASP A C 1
ATOM 779 O O . ASP A 1 98 ? -8.472 6.205 18.618 1.00 89.75 98 ASP A O 1
ATOM 783 N N . VAL A 1 99 ? -7.943 4.832 16.921 1.00 88.75 99 VAL A N 1
ATOM 784 C CA . VAL A 1 99 ? -9.071 3.903 17.126 1.00 88.75 99 VAL A CA 1
ATOM 785 C C . VAL A 1 99 ? -9.037 3.314 18.538 1.00 88.75 99 VAL A C 1
ATOM 787 O O . VAL A 1 99 ? -10.042 3.335 19.245 1.00 88.75 99 VAL A O 1
ATOM 790 N N . SER A 1 100 ? -7.873 2.847 18.995 1.00 89.25 100 SER A N 1
ATOM 791 C CA . SER A 1 100 ? -7.721 2.280 20.342 1.00 89.25 100 SER A CA 1
ATOM 792 C C . SER A 1 100 ? -7.991 3.307 21.447 1.00 89.25 100 SER A C 1
ATOM 794 O O . SER A 1 100 ? -8.537 2.955 22.491 1.00 89.25 100 SER A O 1
ATOM 796 N N . LEU A 1 101 ? -7.610 4.574 21.248 1.00 88.88 101 LEU A N 1
ATOM 797 C CA . LEU A 1 101 ? -7.900 5.665 22.184 1.00 88.88 101 LEU A CA 1
ATOM 798 C C . LEU A 1 101 ? -9.403 5.954 22.253 1.00 88.88 101 LEU A C 1
ATOM 800 O O . LEU A 1 101 ? -9.942 6.095 23.350 1.00 88.88 101 LEU A O 1
ATOM 804 N N . SER A 1 102 ? -10.086 5.970 21.107 1.00 90.75 102 SER A N 1
ATOM 805 C CA . SER A 1 102 ? -11.541 6.117 21.042 1.00 90.75 102 SER A CA 1
ATOM 806 C C . SER A 1 102 ? -12.261 4.952 21.721 1.00 90.75 102 SER A C 1
ATOM 808 O O . SER A 1 102 ? -13.132 5.187 22.557 1.00 90.75 102 SER A O 1
ATOM 810 N N . VAL A 1 103 ? -11.850 3.706 21.475 1.00 89.44 103 VAL A N 1
ATOM 811 C CA . VAL A 1 103 ? -12.416 2.540 22.177 1.00 89.44 103 VAL A CA 1
ATOM 812 C C . VAL A 1 103 ? -12.183 2.634 23.690 1.00 89.44 103 VAL A C 1
ATOM 814 O O . VAL A 1 103 ? -13.111 2.444 24.472 1.00 89.44 103 VAL A O 1
ATOM 817 N N . LYS A 1 104 ? -10.980 3.034 24.131 1.00 89.38 104 LYS A N 1
ATOM 818 C CA . LYS A 1 104 ? -10.678 3.261 25.560 1.00 89.38 104 LYS A CA 1
ATOM 819 C C . LYS A 1 104 ? -11.524 4.363 26.201 1.00 89.38 104 LYS A C 1
ATOM 821 O O . LYS A 1 104 ? -11.739 4.319 27.408 1.00 89.38 104 LYS A O 1
ATOM 826 N N . SER A 1 105 ? -12.005 5.332 25.423 1.00 91.75 105 SER A N 1
ATOM 827 C CA . SER A 1 105 ? -12.938 6.365 25.898 1.00 91.75 105 SER A CA 1
ATOM 828 C C . SER A 1 105 ? -14.391 5.886 26.034 1.00 91.75 105 SER A C 1
ATOM 830 O O . SER A 1 105 ? -15.240 6.657 26.474 1.00 91.75 105 SER A O 1
ATOM 832 N N . GLY A 1 106 ? -14.682 4.624 25.698 1.00 90.25 106 GLY A N 1
ATOM 833 C CA . GLY A 1 106 ? -16.014 4.022 25.802 1.00 90.25 106 GLY A CA 1
ATOM 834 C C . GLY A 1 106 ? -16.810 4.004 24.495 1.00 90.25 106 GLY A C 1
ATOM 835 O O . GLY A 1 106 ? -18.000 3.701 24.524 1.00 90.25 106 GLY A O 1
ATOM 836 N N . MET A 1 107 ? -16.189 4.316 23.352 1.00 89.81 107 MET A N 1
ATOM 837 C CA . MET A 1 107 ? -16.825 4.125 22.043 1.00 89.81 107 MET A CA 1
ATOM 838 C C . MET A 1 107 ? -16.806 2.654 21.627 1.00 89.81 107 MET A C 1
ATOM 840 O O . MET A 1 107 ? -15.889 1.911 21.979 1.00 89.81 107 MET A O 1
ATOM 844 N N . THR A 1 108 ? -17.783 2.245 20.816 1.00 91.31 108 THR A N 1
ATOM 845 C CA . THR A 1 108 ? -17.726 0.929 20.170 1.00 91.31 108 THR A CA 1
ATOM 846 C C . THR A 1 108 ? -16.614 0.909 19.107 1.00 91.31 108 THR A C 1
ATOM 848 O O . THR A 1 108 ? -16.299 1.966 18.542 1.00 91.31 108 THR A O 1
ATOM 851 N N . PRO A 1 109 ? -16.000 -0.253 18.810 1.00 86.62 109 PRO A N 1
ATOM 852 C CA . PRO A 1 109 ? -14.977 -0.377 17.766 1.00 86.62 109 PRO A CA 1
ATOM 853 C C . PRO A 1 109 ? -15.429 0.171 16.406 1.00 86.62 109 PRO A C 1
ATOM 855 O O . PRO A 1 109 ? -14.657 0.830 15.711 1.00 86.62 109 PRO A O 1
ATOM 858 N N . GLU A 1 110 ? -16.703 -0.017 16.064 1.00 89.31 110 GLU A N 1
ATOM 859 C CA . GLU A 1 110 ? -17.329 0.492 14.843 1.00 89.31 110 GLU A CA 1
ATOM 860 C C . GLU A 1 110 ? -17.382 2.024 14.841 1.00 89.31 110 GLU A C 1
ATOM 862 O O . GLU A 1 110 ? -16.987 2.662 13.865 1.00 89.31 110 GLU A O 1
ATOM 867 N N . GLY A 1 111 ? -17.813 2.632 15.953 1.00 87.62 111 GLY A N 1
ATOM 868 C CA . GLY A 1 111 ? -17.866 4.087 16.097 1.00 87.62 111 GLY A CA 1
ATOM 869 C C . GLY A 1 111 ? -16.477 4.729 16.087 1.00 87.62 111 GLY A C 1
ATOM 870 O O . GLY A 1 111 ? -16.266 5.751 15.434 1.00 87.62 111 GLY A O 1
ATOM 871 N N . ALA A 1 112 ? -15.502 4.095 16.743 1.00 90.06 112 ALA A N 1
ATOM 872 C CA . ALA A 1 112 ? -14.105 4.518 16.712 1.00 90.06 112 ALA A CA 1
ATOM 873 C C . ALA A 1 112 ? -13.525 4.464 15.287 1.00 90.06 112 ALA A C 1
ATOM 875 O O . ALA A 1 112 ? -12.820 5.382 14.862 1.00 90.06 112 ALA A O 1
ATOM 876 N N . MET A 1 113 ? -13.866 3.419 14.528 1.00 89.25 113 MET A N 1
ATOM 877 C CA . MET A 1 113 ? -13.465 3.271 13.131 1.00 89.25 113 MET A CA 1
ATOM 878 C C . MET A 1 113 ? -14.090 4.343 12.231 1.00 89.25 113 MET A C 1
ATOM 880 O O . MET A 1 113 ? -13.403 4.887 11.365 1.00 89.25 113 MET A O 1
ATOM 884 N N . SER A 1 114 ? -15.357 4.694 12.466 1.00 88.69 114 SER A N 1
ATOM 885 C CA . SER A 1 114 ? -16.050 5.742 11.710 1.00 88.69 114 SER A CA 1
ATOM 886 C C . SER A 1 114 ? -15.439 7.129 11.936 1.00 88.69 114 SER A C 1
ATOM 888 O O . SER A 1 114 ? -15.206 7.887 10.992 1.00 88.69 114 SER A O 1
ATOM 890 N N . ILE A 1 115 ? -15.045 7.438 13.176 1.00 88.62 115 ILE A N 1
ATOM 891 C CA . ILE A 1 115 ? -14.311 8.674 13.490 1.00 88.62 115 ILE A CA 1
ATOM 892 C C . ILE A 1 115 ? -12.939 8.686 12.809 1.00 88.62 115 ILE A C 1
ATOM 894 O O . ILE A 1 115 ? -12.563 9.693 12.203 1.00 88.62 115 ILE A O 1
ATOM 898 N N . ALA A 1 116 ? -12.212 7.566 12.836 1.00 86.94 116 ALA A N 1
ATOM 899 C CA . ALA A 1 116 ? -10.944 7.443 12.123 1.00 86.94 116 ALA A CA 1
ATOM 900 C C . ALA A 1 116 ? -11.119 7.593 10.596 1.00 86.94 116 ALA A C 1
ATOM 902 O O . ALA A 1 116 ? -10.267 8.180 9.930 1.00 86.94 116 ALA A O 1
ATOM 903 N N . ALA A 1 117 ? -12.239 7.155 10.014 1.00 85.94 117 ALA A N 1
ATOM 904 C CA . ALA A 1 117 ? -12.542 7.356 8.591 1.00 85.94 117 ALA A CA 1
ATOM 905 C C . ALA A 1 117 ? -12.757 8.824 8.194 1.00 85.94 117 ALA A C 1
ATOM 907 O O . ALA A 1 117 ? -12.514 9.190 7.036 1.00 85.94 117 ALA A O 1
ATOM 908 N N . GLY A 1 118 ? -13.149 9.668 9.151 1.00 82.38 118 GLY A N 1
ATOM 909 C CA . GLY A 1 118 ? -13.195 11.123 9.007 1.00 82.38 118 GLY A CA 1
ATOM 910 C C . GLY A 1 118 ? -11.828 11.816 9.110 1.00 82.38 118 GLY A C 1
ATOM 911 O O . GLY A 1 118 ? -11.710 12.983 8.734 1.00 82.38 118 GLY A O 1
ATOM 912 N N . GLY A 1 119 ? -10.794 11.119 9.591 1.00 83.44 119 GLY A N 1
ATOM 913 C CA . GLY A 1 119 ? -9.443 11.652 9.774 1.00 83.44 119 GLY A CA 1
ATOM 914 C C . GLY A 1 119 ? -8.627 11.792 8.481 1.00 83.44 119 GLY A C 1
ATOM 915 O O . GLY A 1 119 ? -8.954 11.235 7.431 1.00 83.44 119 GLY A O 1
ATOM 916 N N . GLN A 1 120 ? -7.517 12.535 8.563 1.00 79.81 120 GLN A N 1
ATOM 917 C CA . GLN A 1 120 ? -6.551 12.690 7.468 1.00 79.81 120 GLN A CA 1
ATOM 918 C C . GLN A 1 120 ? -5.332 11.790 7.703 1.00 79.81 120 GLN A C 1
ATOM 920 O O . GLN A 1 120 ? -4.372 12.185 8.358 1.00 79.81 120 GLN A O 1
ATOM 925 N N . TYR A 1 121 ? -5.357 10.590 7.122 1.00 82.31 121 TYR A N 1
ATOM 926 C CA . TYR A 1 121 ? -4.250 9.626 7.149 1.00 82.31 121 TYR A CA 1
ATOM 927 C C . TYR A 1 121 ? -3.684 9.454 5.742 1.00 82.31 121 TYR A C 1
ATOM 929 O O . TYR A 1 121 ? -3.679 8.346 5.219 1.00 82.31 121 TYR A O 1
ATOM 937 N N . GLY A 1 122 ? -3.380 10.563 5.059 1.00 83.75 122 GLY A N 1
ATOM 938 C CA . GLY A 1 122 ? -2.707 10.582 3.757 1.00 83.75 122 GLY A CA 1
ATOM 939 C C . GLY A 1 122 ? -3.138 9.481 2.780 1.00 83.75 122 GLY A C 1
ATOM 940 O O . GLY A 1 122 ? -4.272 9.466 2.289 1.00 83.75 122 GLY A O 1
ATOM 941 N N . ALA A 1 123 ? -2.217 8.555 2.500 1.00 79.25 123 ALA A N 1
ATOM 942 C CA . ALA A 1 123 ? -2.407 7.471 1.535 1.00 79.25 123 ALA A CA 1
ATOM 943 C C . ALA A 1 123 ? -3.346 6.363 2.044 1.00 79.25 123 ALA A C 1
ATOM 945 O O . ALA A 1 123 ? -3.910 5.630 1.224 1.00 79.25 123 ALA A O 1
ATOM 946 N N . LEU A 1 124 ? -3.522 6.255 3.364 1.00 84.25 124 LEU A N 1
ATOM 947 C CA . LEU A 1 124 ? -4.353 5.268 4.055 1.00 84.25 124 LEU A CA 1
ATOM 948 C C . LEU A 1 124 ? -5.833 5.663 4.115 1.00 84.25 124 LEU A C 1
ATOM 950 O O . LEU A 1 124 ? -6.697 4.790 4.052 1.00 84.25 124 LEU A O 1
ATOM 954 N N . THR A 1 125 ? -6.139 6.962 4.098 1.00 85.00 125 THR A N 1
ATOM 955 C CA . THR A 1 125 ? -7.505 7.527 4.096 1.00 85.00 125 THR A CA 1
ATOM 956 C C . THR A 1 125 ? -8.520 6.792 3.198 1.00 85.00 125 THR A C 1
ATOM 958 O O . THR A 1 125 ? -9.582 6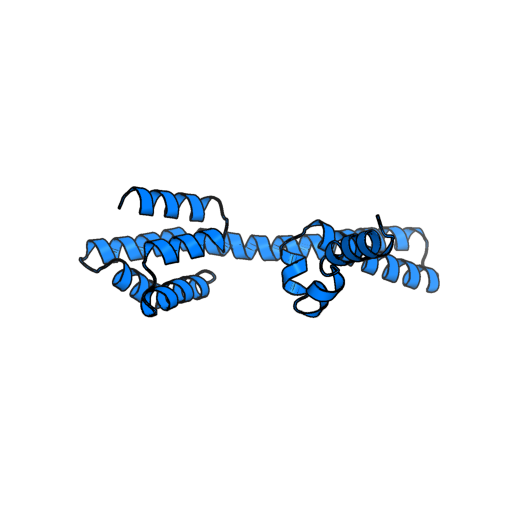.408 3.692 1.00 85.00 125 THR A O 1
ATOM 961 N N . PRO A 1 126 ? -8.264 6.540 1.892 1.00 86.12 126 PRO A N 1
ATOM 962 C CA . PRO A 1 126 ? -9.242 5.862 1.036 1.00 86.12 126 PRO A CA 1
ATOM 963 C C . PRO A 1 126 ? -9.506 4.408 1.444 1.00 86.12 126 PRO A C 1
ATOM 965 O O . PRO A 1 126 ? -10.554 3.864 1.104 1.00 86.12 126 PRO A O 1
ATOM 968 N N . ALA A 1 127 ? -8.568 3.761 2.134 1.00 84.88 127 ALA A N 1
ATOM 969 C CA . ALA A 1 127 ? -8.749 2.400 2.607 1.00 84.88 127 ALA A CA 1
ATOM 970 C C . ALA A 1 127 ? -9.515 2.352 3.938 1.00 84.88 127 ALA A C 1
ATOM 972 O O . ALA A 1 127 ? -10.379 1.498 4.096 1.00 84.88 127 ALA A O 1
ATOM 973 N N . ILE A 1 128 ? -9.285 3.320 4.828 1.00 88.44 128 ILE A N 1
ATOM 974 C CA . ILE A 1 128 ? -10.048 3.511 6.076 1.00 88.44 128 ILE A CA 1
ATOM 975 C C . ILE A 1 128 ? -11.523 3.777 5.759 1.00 88.44 128 ILE A C 1
ATOM 977 O O . ILE A 1 128 ? -12.401 3.117 6.304 1.00 88.44 128 ILE A O 1
ATOM 981 N N . LYS A 1 129 ? -11.799 4.646 4.778 1.00 89.06 129 LYS A N 1
ATOM 982 C CA . LYS A 1 129 ? -13.164 4.876 4.276 1.00 89.06 129 LYS A CA 1
ATOM 983 C C . LYS A 1 129 ? -13.820 3.620 3.704 1.00 89.06 129 LYS A C 1
ATOM 985 O O . LYS A 1 129 ? -15.033 3.482 3.772 1.00 89.06 129 LYS A O 1
ATOM 990 N N . GLN A 1 130 ? -13.049 2.694 3.126 1.00 89.88 130 GLN A N 1
ATOM 991 C CA . GLN A 1 130 ? -13.623 1.420 2.681 1.00 89.88 130 GLN A CA 1
ATOM 992 C C . GLN A 1 130 ? -14.038 0.532 3.849 1.00 89.88 130 GLN A C 1
ATOM 994 O O . GLN A 1 130 ? -15.065 -0.127 3.736 1.00 89.88 130 GLN A O 1
ATOM 999 N N . ILE A 1 131 ? -13.270 0.523 4.940 1.00 90.88 131 ILE A N 1
ATOM 1000 C CA . ILE A 1 131 ? -13.627 -0.213 6.157 1.00 90.88 131 ILE A CA 1
ATOM 1001 C C . ILE A 1 131 ? -14.916 0.374 6.749 1.00 90.88 131 ILE A C 1
ATOM 1003 O O . ILE A 1 131 ? -15.863 -0.369 6.976 1.00 90.88 131 ILE A O 1
ATOM 1007 N N . ASP A 1 132 ? -14.994 1.698 6.905 1.00 91.56 132 ASP A N 1
ATOM 1008 C CA . ASP A 1 132 ? -16.191 2.387 7.418 1.00 91.56 132 ASP A CA 1
ATOM 1009 C C . ASP A 1 132 ? -17.433 2.156 6.545 1.00 91.56 132 ASP A C 1
ATOM 1011 O O . ASP A 1 132 ? -18.510 1.876 7.065 1.00 91.56 132 ASP A O 1
ATOM 1015 N N . ASN A 1 133 ? -17.283 2.143 5.216 1.00 92.19 133 ASN A N 1
ATOM 1016 C CA . ASN A 1 133 ? -18.380 1.785 4.313 1.00 92.19 133 ASN A CA 1
ATOM 1017 C C . ASN A 1 133 ? -18.848 0.331 4.501 1.00 92.19 133 ASN A C 1
ATOM 1019 O O . ASN A 1 133 ? -20.045 0.071 4.441 1.00 92.19 133 ASN A O 1
ATOM 1023 N N . MET A 1 134 ? -17.930 -0.620 4.714 1.00 90.81 134 MET A N 1
ATOM 1024 C CA . MET A 1 134 ? -18.291 -2.023 4.967 1.00 90.81 134 MET A CA 1
ATOM 1025 C C . MET A 1 134 ? -19.049 -2.164 6.288 1.00 90.81 134 MET A C 1
ATOM 1027 O O . MET A 1 134 ? -20.092 -2.813 6.322 1.00 90.81 134 MET A O 1
ATOM 1031 N N . ILE A 1 135 ? -18.568 -1.502 7.341 1.00 91.81 135 ILE A N 1
ATOM 1032 C CA . ILE A 1 135 ? -19.220 -1.481 8.656 1.00 91.81 135 ILE A CA 1
ATOM 1033 C C . ILE A 1 135 ? -20.603 -0.830 8.558 1.00 91.81 135 ILE A C 1
ATOM 1035 O O . ILE A 1 135 ? -21.588 -1.389 9.034 1.00 91.81 135 ILE A O 1
ATOM 1039 N N . SER A 1 136 ? -20.709 0.298 7.850 1.00 88.19 136 SER A N 1
ATOM 1040 C CA . SER A 1 136 ? -21.980 0.983 7.580 1.00 88.19 136 SER A CA 1
ATOM 1041 C C . SER A 1 136 ? -22.975 0.115 6.798 1.00 88.19 136 SER A C 1
ATOM 1043 O O . SER A 1 136 ? -24.182 0.325 6.887 1.00 88.19 136 SER A O 1
ATOM 1045 N N . TRP A 1 137 ? -22.489 -0.868 6.034 1.00 92.56 137 TRP A N 1
ATOM 1046 C CA . TRP A 1 137 ? -23.303 -1.859 5.319 1.00 92.56 1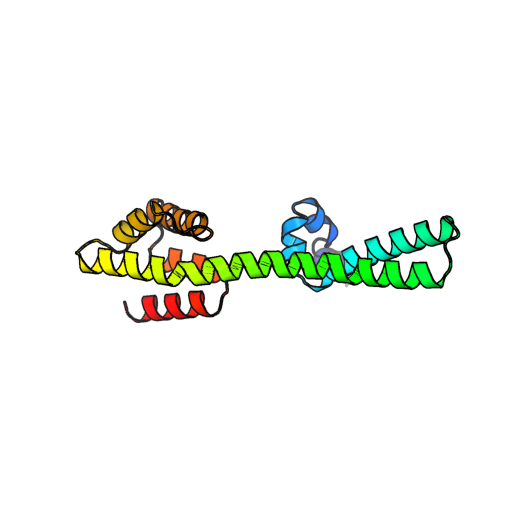37 TRP A CA 1
ATOM 1047 C C . TRP A 1 137 ? -23.541 -3.153 6.115 1.00 92.56 137 TRP A C 1
ATOM 1049 O O . TRP A 1 137 ? -24.056 -4.123 5.560 1.00 92.56 137 TRP A O 1
ATOM 1059 N N . GLY A 1 138 ? -23.203 -3.176 7.406 1.00 90.50 138 GLY A N 1
ATOM 1060 C CA . GLY A 1 138 ? -23.477 -4.294 8.311 1.00 90.50 138 GLY A CA 1
ATOM 1061 C C . GLY A 1 138 ? -22.427 -5.407 8.305 1.00 90.50 138 G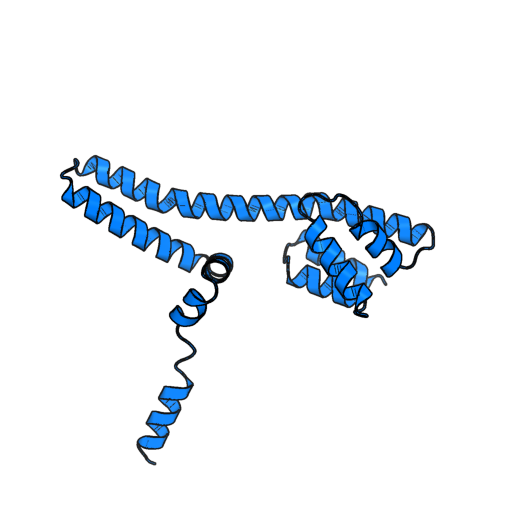LY A C 1
ATOM 1062 O O . GLY A 1 138 ? -22.685 -6.477 8.853 1.00 90.50 138 GLY A O 1
ATOM 1063 N N . VAL A 1 139 ? -21.255 -5.191 7.699 1.00 90.88 139 VAL A N 1
ATOM 1064 C CA . VAL A 1 139 ? -20.113 -6.111 7.832 1.00 90.88 139 VAL A CA 1
ATOM 1065 C C . VAL A 1 139 ? -19.506 -5.947 9.227 1.00 90.88 139 VAL A C 1
ATOM 1067 O O . VAL A 1 139 ? -19.353 -4.823 9.704 1.00 90.88 139 VAL A O 1
ATOM 1070 N N . SER A 1 140 ? -19.136 -7.053 9.876 1.00 89.62 140 SER A N 1
ATOM 1071 C CA . SER A 1 140 ? -18.481 -7.002 11.186 1.00 89.62 140 SER A CA 1
ATOM 1072 C C . SER A 1 140 ? -17.140 -6.254 11.109 1.00 89.62 140 SER A C 1
ATOM 1074 O O . SER A 1 140 ? -16.459 -6.255 10.076 1.00 89.62 140 SER A O 1
ATOM 1076 N N . PHE A 1 141 ? -16.741 -5.609 12.207 1.00 86.94 141 PHE A N 1
ATOM 1077 C CA . PHE A 1 141 ? -15.458 -4.905 12.292 1.00 86.94 141 PHE A CA 1
ATOM 1078 C C . PHE A 1 141 ? -14.269 -5.834 11.981 1.00 86.94 141 PHE A C 1
ATOM 1080 O O . PHE A 1 141 ? -13.369 -5.476 11.216 1.00 86.94 141 PHE A O 1
ATOM 1087 N N . GLU A 1 142 ? -14.306 -7.056 12.511 1.00 87.56 142 GLU A N 1
ATOM 1088 C CA . GLU A 1 142 ? -13.295 -8.096 12.302 1.00 87.56 142 GLU A CA 1
ATOM 1089 C C . GLU A 1 142 ? -13.200 -8.516 10.828 1.00 87.56 142 GLU A C 1
ATOM 1091 O O . GLU A 1 142 ? -12.104 -8.541 10.258 1.00 87.56 142 GLU A O 1
ATOM 1096 N N . ASP A 1 143 ? -14.336 -8.772 10.168 1.00 89.38 143 ASP A N 1
ATOM 1097 C CA . ASP A 1 143 ? -14.367 -9.148 8.751 1.00 89.38 143 ASP A CA 1
ATOM 1098 C C . ASP A 1 143 ? -13.863 -8.015 7.852 1.00 89.38 143 ASP A C 1
ATOM 1100 O O . ASP A 1 143 ? -13.125 -8.255 6.888 1.00 89.38 143 ASP A O 1
ATOM 1104 N N . ALA A 1 144 ? -14.215 -6.767 8.173 1.00 90.19 144 ALA A N 1
ATOM 1105 C CA . ALA A 1 144 ? -13.748 -5.599 7.436 1.00 90.19 144 ALA A CA 1
ATOM 1106 C C . ALA A 1 144 ? -12.219 -5.440 7.547 1.00 90.19 144 ALA A C 1
ATOM 1108 O O . ALA A 1 144 ? -11.542 -5.201 6.537 1.00 90.19 144 ALA A O 1
ATOM 1109 N N . LEU A 1 145 ? -11.650 -5.655 8.739 1.00 87.56 145 LEU A N 1
ATOM 1110 C CA . LEU A 1 145 ? -10.200 -5.674 8.951 1.00 87.56 145 LEU A CA 1
ATOM 1111 C C . LEU A 1 145 ? -9.518 -6.845 8.227 1.00 87.56 145 LEU A C 1
ATOM 1113 O O . LEU A 1 145 ? -8.484 -6.646 7.583 1.00 87.56 145 LEU A O 1
ATOM 1117 N N . LEU A 1 146 ? -10.094 -8.050 8.253 1.00 87.44 146 LEU A N 1
ATOM 1118 C CA . LEU A 1 146 ? -9.575 -9.201 7.503 1.00 87.44 146 LEU A CA 1
ATOM 1119 C C . LEU A 1 146 ? -9.566 -8.939 5.995 1.00 87.44 146 LEU A C 1
ATOM 1121 O O . LEU A 1 146 ? -8.613 -9.298 5.294 1.00 87.44 146 LEU A O 1
ATOM 1125 N N . HIS A 1 147 ? -10.609 -8.291 5.479 1.00 88.12 147 HIS A N 1
ATOM 1126 C CA . HIS A 1 147 ? -10.695 -7.931 4.071 1.00 88.12 147 HIS A CA 1
ATOM 1127 C C . HIS A 1 147 ? -9.650 -6.868 3.696 1.00 88.12 147 HIS A C 1
ATOM 1129 O O . HIS A 1 147 ? -9.002 -6.967 2.648 1.00 88.12 147 HIS A O 1
ATOM 1135 N N . PHE A 1 148 ? -9.396 -5.909 4.589 1.00 86.38 148 PHE A N 1
ATOM 1136 C CA . PHE A 1 148 ? -8.311 -4.941 4.447 1.00 86.38 148 PHE A CA 1
ATOM 1137 C C . PHE A 1 148 ? -6.924 -5.613 4.455 1.00 86.38 148 PHE A C 1
ATOM 1139 O O . PHE A 1 148 ? -6.118 -5.343 3.561 1.00 86.38 148 PHE A O 1
ATOM 1146 N N . ALA A 1 149 ? -6.672 -6.559 5.368 1.00 84.12 149 ALA A N 1
ATOM 1147 C CA . ALA A 1 149 ? -5.421 -7.322 5.436 1.00 84.12 149 ALA A CA 1
ATOM 1148 C C . ALA A 1 149 ? -5.167 -8.174 4.177 1.00 84.12 149 ALA A C 1
ATOM 1150 O O . ALA A 1 149 ? -4.025 -8.323 3.741 1.00 84.12 149 ALA A O 1
ATOM 1151 N N . LYS A 1 150 ? -6.226 -8.717 3.558 1.00 83.31 150 LYS A N 1
ATOM 1152 C CA . LYS A 1 150 ? -6.135 -9.431 2.270 1.00 83.31 150 LYS A CA 1
ATOM 1153 C C . LYS A 1 150 ? -5.813 -8.492 1.108 1.00 83.31 150 LYS A C 1
ATOM 1155 O O . LYS A 1 150 ? -5.097 -8.879 0.188 1.00 83.31 150 LYS A O 1
ATOM 1160 N N . LYS A 1 151 ? -6.344 -7.267 1.134 1.00 81.88 151 LYS A N 1
ATOM 1161 C CA . LYS A 1 151 ? -6.163 -6.276 0.067 1.00 81.88 151 LYS A CA 1
ATOM 1162 C C . L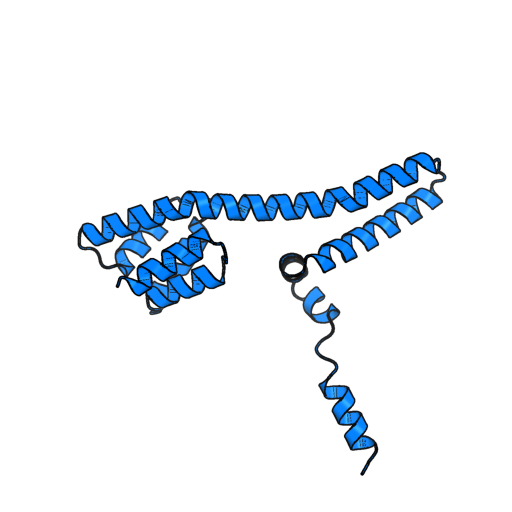YS A 1 151 ? -4.782 -5.615 0.092 1.00 81.88 151 LYS A C 1
ATOM 1164 O O . LYS A 1 151 ? -4.245 -5.313 -0.973 1.00 81.88 151 LYS A O 1
ATOM 1169 N N . TYR A 1 152 ? -4.219 -5.403 1.279 1.00 81.38 152 TYR A N 1
ATOM 1170 C CA . TYR A 1 152 ? -2.887 -4.832 1.483 1.00 81.38 152 TYR A CA 1
ATOM 1171 C C . TYR A 1 152 ? -2.016 -5.835 2.256 1.00 81.38 152 TYR A C 1
ATOM 1173 O O . TYR A 1 152 ? -1.907 -5.733 3.478 1.00 81.38 152 TYR A O 1
ATOM 1181 N N . PRO A 1 153 ? -1.412 -6.829 1.569 1.00 67.00 153 PRO A N 1
ATOM 1182 C CA . PRO A 1 153 ? -0.700 -7.939 2.202 1.00 67.00 153 PRO A CA 1
ATOM 1183 C C . PRO A 1 153 ? 0.714 -7.539 2.651 1.00 67.00 153 PRO A C 1
ATOM 1185 O O . PRO A 1 153 ? 1.706 -8.177 2.300 1.00 67.00 153 PRO A O 1
ATOM 1188 N N . THR A 1 154 ? 0.826 -6.467 3.424 1.00 79.31 154 THR A N 1
ATOM 1189 C CA . THR A 1 154 ? 2.068 -6.080 4.087 1.00 79.31 154 THR A CA 1
ATOM 1190 C C . THR A 1 154 ? 2.245 -6.839 5.396 1.00 79.31 154 THR A C 1
ATOM 1192 O O . THR A 1 154 ? 1.278 -7.176 6.086 1.00 79.31 154 THR A O 1
ATOM 1195 N N . SER A 1 155 ? 3.497 -7.140 5.749 1.00 77.75 155 SER A N 1
ATOM 1196 C CA . SER A 1 155 ? 3.818 -7.936 6.940 1.00 77.75 155 SER A CA 1
ATOM 1197 C C . SER A 1 155 ? 3.383 -7.238 8.230 1.00 77.75 155 SER A C 1
ATOM 1199 O O . SER A 1 155 ? 2.933 -7.917 9.152 1.00 77.75 155 SER A O 1
ATOM 1201 N N . LEU A 1 156 ? 3.460 -5.904 8.273 1.00 80.25 156 LEU A N 1
ATOM 1202 C CA . LEU A 1 156 ? 3.057 -5.093 9.419 1.00 80.25 156 LEU A CA 1
ATOM 1203 C C . LEU A 1 156 ? 1.537 -5.128 9.617 1.00 80.25 156 LEU A C 1
ATOM 1205 O O . LEU A 1 156 ? 1.069 -5.583 10.657 1.00 80.25 156 LEU A O 1
ATOM 1209 N N . ILE A 1 157 ? 0.774 -4.737 8.590 1.00 81.75 157 ILE A N 1
ATOM 1210 C CA . ILE A 1 157 ? -0.696 -4.676 8.633 1.00 81.75 157 ILE A CA 1
ATOM 1211 C C . ILE A 1 157 ? -1.290 -6.034 9.002 1.00 81.75 157 ILE A C 1
ATOM 1213 O O . ILE A 1 157 ? -2.129 -6.129 9.898 1.00 81.75 157 ILE A O 1
ATOM 1217 N N . ARG A 1 158 ? -0.822 -7.098 8.338 1.00 83.00 158 ARG A N 1
ATOM 1218 C CA . ARG A 1 158 ? -1.310 -8.453 8.583 1.00 83.00 158 ARG A CA 1
ATOM 1219 C C . ARG A 1 158 ? -1.086 -8.849 10.040 1.00 83.00 158 ARG A C 1
ATOM 1221 O O . ARG A 1 158 ? -2.034 -9.240 10.705 1.00 83.00 158 ARG A O 1
ATOM 1228 N N . ARG A 1 159 ? 0.140 -8.716 10.552 1.00 82.50 159 ARG A N 1
ATOM 1229 C CA . ARG A 1 159 ? 0.454 -9.098 11.937 1.00 82.50 159 ARG A CA 1
ATOM 1230 C C . ARG A 1 159 ? -0.404 -8.341 12.944 1.00 82.50 159 ARG A C 1
ATOM 1232 O O . ARG A 1 159 ? -1.003 -8.979 13.796 1.00 82.50 159 ARG A O 1
ATOM 1239 N N . THR A 1 160 ? -0.512 -7.019 12.812 1.00 83.25 160 THR A N 1
ATOM 1240 C CA . THR A 1 160 ? -1.295 -6.205 13.748 1.00 83.25 160 THR A CA 1
ATOM 1241 C C . THR A 1 160 ? -2.763 -6.613 13.775 1.00 83.25 160 THR A C 1
ATOM 1243 O O . THR A 1 160 ? -3.317 -6.769 14.854 1.00 83.25 160 THR A O 1
ATOM 1246 N N . ILE A 1 161 ? -3.382 -6.826 12.611 1.00 83.38 161 ILE A N 1
ATOM 1247 C CA . ILE A 1 161 ? -4.803 -7.189 12.531 1.00 83.38 161 ILE A CA 1
ATOM 1248 C C . ILE A 1 161 ? -5.058 -8.574 13.118 1.00 83.38 161 ILE A C 1
ATOM 1250 O O . ILE A 1 161 ? -5.983 -8.729 13.905 1.00 83.38 161 ILE A O 1
ATOM 1254 N N . PHE A 1 162 ? -4.225 -9.563 12.782 1.00 83.06 162 PHE A N 1
ATOM 1255 C CA . PHE A 1 162 ? -4.375 -10.910 13.336 1.00 83.06 162 PHE A CA 1
ATOM 1256 C C . PHE A 1 162 ? -4.221 -10.913 14.862 1.00 83.06 162 PHE A C 1
ATOM 1258 O O . PHE A 1 162 ? -5.049 -11.505 15.540 1.00 83.06 162 PHE A O 1
ATOM 1265 N N . THR A 1 163 ? -3.238 -10.191 15.411 1.00 84.31 163 THR A N 1
ATOM 1266 C CA . THR A 1 163 ? -3.089 -10.058 16.870 1.00 84.31 163 THR A CA 1
ATOM 1267 C C . THR A 1 163 ? -4.278 -9.351 17.522 1.00 84.31 163 THR A C 1
ATOM 1269 O O . THR A 1 163 ? -4.626 -9.687 18.645 1.00 84.31 163 THR A O 1
ATOM 1272 N N . LEU A 1 164 ? -4.897 -8.380 16.847 1.00 80.88 164 LEU A N 1
ATOM 1273 C CA . LEU A 1 164 ? -6.030 -7.628 17.391 1.00 80.88 164 LEU A CA 1
ATOM 1274 C C . LEU A 1 164 ? -7.302 -8.483 17.448 1.00 80.88 164 LEU A C 1
ATOM 1276 O O . LEU A 1 164 ? -7.981 -8.454 18.462 1.00 80.88 164 LEU A O 1
ATOM 1280 N N . ILE A 1 165 ? -7.561 -9.275 16.402 1.00 81.56 165 ILE A N 1
ATOM 1281 C CA . ILE A 1 165 ? -8.695 -10.214 16.333 1.00 81.56 165 ILE A CA 1
ATOM 1282 C C . ILE A 1 165 ? -8.510 -11.389 17.302 1.00 81.56 165 ILE A C 1
ATOM 1284 O O . ILE A 1 165 ? -9.470 -11.895 17.862 1.00 81.56 165 ILE A O 1
ATOM 1288 N N . GLU A 1 166 ? -7.276 -11.849 17.508 1.00 78.31 166 GLU A N 1
ATOM 1289 C CA . GLU A 1 166 ? -6.992 -12.953 18.435 1.00 78.31 166 GLU A CA 1
ATOM 1290 C C . GLU A 1 166 ? -7.011 -12.515 19.911 1.00 78.31 166 GLU A C 1
ATOM 1292 O O . GLU A 1 166 ? -7.095 -13.354 20.804 1.00 78.31 166 GLU A O 1
ATOM 1297 N N . ALA A 1 167 ? -6.927 -11.206 20.173 1.00 71.25 167 ALA A N 1
ATOM 1298 C CA . ALA A 1 167 ? -6.955 -10.627 21.516 1.00 71.25 167 ALA A CA 1
ATOM 1299 C C . ALA A 1 167 ? -8.343 -10.121 21.960 1.00 71.25 167 ALA A C 1
ATOM 1301 O O . ALA A 1 167 ? -8.481 -9.723 23.120 1.00 71.25 167 ALA 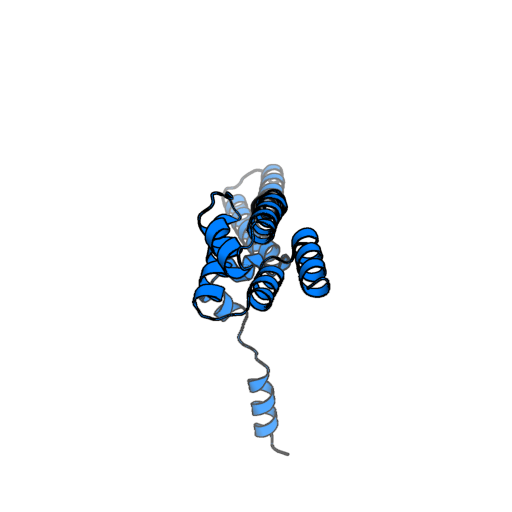A O 1
ATOM 1302 N N . SER A 1 168 ? -9.326 -10.092 21.055 1.00 58.81 168 SER A N 1
ATOM 1303 C CA . SER A 1 168 ? -10.742 -9.774 21.309 1.00 58.81 168 SER A CA 1
ATOM 1304 C C . SER A 1 168 ? -11.547 -11.015 21.672 1.00 58.81 168 SER A C 1
ATOM 1306 O O . SER A 1 168 ? -12.368 -10.907 22.610 1.00 58.81 168 SER A O 1
#

pLDDT: mean 72.35, std 14.94, range [37.97, 92.56]

Radius of gyration: 24.25 Å; chains: 1; bounding box: 51×57×65 Å

Sequence (168 aa):
MNRDMVLGAIEHSRGKSTLQRFMESPLRVIREKRYLLYLISATSAMACAAVAFYLGVAPANIGILVFILTIVPPSFFDFYETRRISRLEAEFPAMMRDVSLSVKSGMTPEGAMSIAAGGQYGALTPAIKQIDNMISWGVSFEDALLHFAKKYPTSLIRRTIFTLIEAS

Secondary structure (DSSP, 8-state):
--HHHHHHHHHTTS---HHHHHHH-HHHHHHH-HHHHHHHHHHHHHHHHHHHHHTT--HHHHHHHHHHHHHHHHHHHHHHHHHHHHHHHHHHHHHHHHHHHHHHTT--HHHHHHHHHTS--TTTHHHHHHHHHHHHTT--HHHHHHHHHHHS--HHHHHHHHHHHH--

Foldseek 3Di:
DDVVVVVVVVVVPPPDDPVVVCVVCVPVVVVPDLVVLLVVLLVVLVVVLVVVVVVPDDPVVSVVSSVCSNPPPSVVVVVVVVVLLVLLLVLVVVLVVQLVVCVVVVDDSLVSLLVSLVDCSDSCNVLSVQLNVCVVVVHDNLVSLVVSCVVNVDPRSVVVSVVVVVVD